Protein AF-A0A6I4XJL7-F1 (afdb_monomer_lite)

Secondary structure (DSSP, 8-state):
------HHHHHHHHHHHHHT-------B--HHHHHHHHHHT--EEEEEE-TT-HHHHHHHHHT---TTEEEEETTSHHHHHHTHHHHHHTT--SSSEEEEE---

Radius of gyration: 20.18 Å; chains: 1; bounding box: 30×70×28 Å

pLDDT: mean 83.7, std 16.44, range [39.78, 98.06]

InterPro domains:
  IPR036249 Thioredoxin-like superfamily [SSF52833] (20-100)
  IPR046698 Pediocin PA-1 biosynthesis protein PedC-like [PF20207] (29-101)

Organism: Enterococcus gallinarum (NCBI:txid1353)

Structure (mmCIF, N/CA/C/O backbone):
data_AF-A0A6I4XJL7-F1
#
_entry.id   AF-A0A6I4XJL7-F1
#
loop_
_atom_site.group_PDB
_atom_site.id
_atom_site.type_symbol
_atom_site.label_atom_id
_atom_site.label_alt_id
_atom_site.label_comp_id
_atom_site.label_asym_id
_atom_site.label_entity_id
_atom_site.label_seq_id
_atom_site.pdbx_PDB_ins_code
_atom_site.Cartn_x
_atom_site.Cartn_y
_atom_site.Cartn_z
_atom_site.occupancy
_atom_site.B_iso_or_equiv
_atom_site.auth_seq_id
_atom_site.auth_comp_id
_atom_site.auth_asym_id
_atom_site.auth_atom_id
_atom_site.pdbx_PDB_model_num
ATOM 1 N N . MET A 1 1 ? 13.511 58.124 -3.937 1.00 39.78 1 MET A N 1
ATOM 2 C CA . MET A 1 1 ? 13.145 57.038 -4.874 1.00 39.78 1 MET A CA 1
ATOM 3 C C . MET A 1 1 ? 12.245 56.052 -4.126 1.00 39.78 1 MET A C 1
ATOM 5 O O . MET A 1 1 ? 12.750 55.147 -3.486 1.00 39.78 1 MET A O 1
ATOM 9 N N . ASN A 1 2 ? 10.928 56.289 -4.099 1.00 45.94 2 ASN A N 1
ATOM 10 C CA . ASN A 1 2 ? 9.969 55.481 -3.329 1.00 45.94 2 ASN A CA 1
ATOM 11 C C . ASN A 1 2 ? 9.020 54.780 -4.309 1.00 45.94 2 ASN A C 1
ATOM 13 O O . ASN A 1 2 ? 8.095 55.402 -4.829 1.00 45.94 2 ASN A O 1
ATOM 17 N N . LYS A 1 3 ? 9.273 53.502 -4.612 1.00 54.06 3 LYS A N 1
ATOM 18 C CA . LYS A 1 3 ? 8.366 52.695 -5.438 1.00 54.06 3 LYS A CA 1
ATOM 19 C C . LYS A 1 3 ? 7.213 52.214 -4.557 1.00 54.06 3 LYS A C 1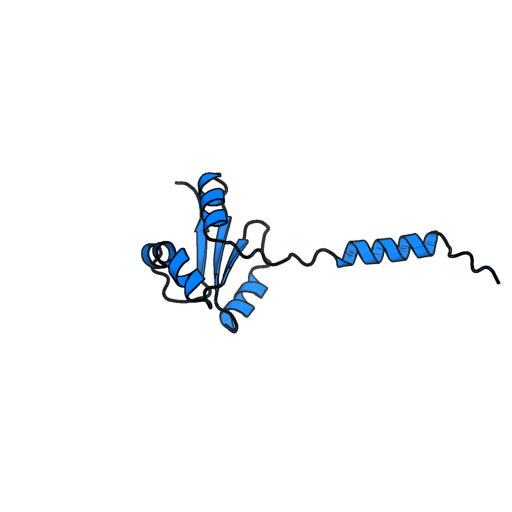
ATOM 21 O O . LYS A 1 3 ? 7.369 51.270 -3.791 1.00 54.06 3 LYS A O 1
ATOM 26 N N . LYS A 1 4 ? 6.056 52.875 -4.662 1.00 58.78 4 LYS A N 1
ATOM 27 C CA . LYS A 1 4 ? 4.793 52.369 -4.112 1.00 58.78 4 LYS A CA 1
ATOM 28 C C . LYS A 1 4 ? 4.399 51.133 -4.920 1.00 58.78 4 LYS A C 1
ATOM 30 O O . LYS A 1 4 ? 3.980 51.253 -6.068 1.00 58.78 4 LYS A O 1
ATOM 35 N N . ILE A 1 5 ? 4.592 49.951 -4.346 1.00 61.41 5 ILE A N 1
ATOM 36 C CA . ILE A 1 5 ? 4.078 48.706 -4.920 1.00 61.41 5 ILE A CA 1
ATOM 37 C C . ILE A 1 5 ? 2.550 48.809 -4.883 1.00 61.41 5 ILE A C 1
ATOM 39 O O . ILE A 1 5 ? 1.963 49.039 -3.826 1.00 61.41 5 ILE A O 1
ATOM 43 N N . SER A 1 6 ? 1.913 48.720 -6.051 1.00 71.94 6 SER A N 1
ATOM 44 C CA . SER A 1 6 ? 0.456 48.770 -6.166 1.00 71.94 6 SER A CA 1
ATOM 45 C C . SER A 1 6 ? -0.151 47.570 -5.441 1.00 71.94 6 SER A C 1
ATOM 47 O O . SER A 1 6 ? 0.216 46.430 -5.726 1.00 71.94 6 SER A O 1
ATOM 49 N N . PHE A 1 7 ? -1.096 47.815 -4.530 1.00 64.44 7 PHE A N 1
ATOM 50 C CA . PHE A 1 7 ? -1.824 46.769 -3.799 1.00 64.44 7 PHE A CA 1
ATOM 51 C C . PHE A 1 7 ? -2.458 45.731 -4.738 1.00 64.44 7 PHE A C 1
ATOM 53 O O . PHE A 1 7 ? -2.511 44.551 -4.409 1.00 64.44 7 PHE A O 1
ATOM 60 N N . SER A 1 8 ? -2.859 46.147 -5.943 1.00 69.00 8 SER A N 1
ATOM 61 C CA . SER A 1 8 ? -3.394 45.252 -6.974 1.00 69.00 8 SER A CA 1
ATOM 62 C C . SER A 1 8 ? -2.352 44.242 -7.477 1.00 69.00 8 SER A C 1
ATOM 64 O O . SER A 1 8 ? -2.670 43.070 -7.666 1.00 69.00 8 SER A O 1
ATOM 66 N N . LEU A 1 9 ? -1.086 44.658 -7.596 1.00 71.19 9 LEU A N 1
ATOM 67 C CA . LEU A 1 9 ? 0.020 43.777 -7.980 1.00 71.19 9 LEU A CA 1
ATOM 68 C C . LEU A 1 9 ? 0.319 42.746 -6.879 1.00 71.19 9 LEU A C 1
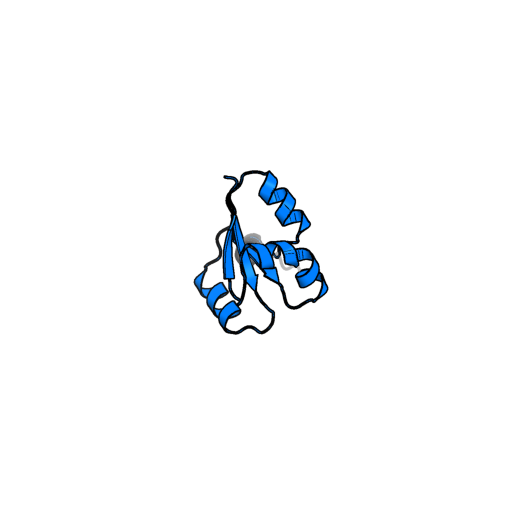ATOM 70 O O . LEU A 1 9 ? 0.625 41.595 -7.174 1.00 71.19 9 LEU A O 1
ATOM 74 N N . LEU A 1 10 ? 0.177 43.149 -5.611 1.00 70.38 10 LEU A N 1
ATOM 75 C CA . LEU A 1 10 ? 0.351 42.266 -4.458 1.00 70.38 10 LEU A CA 1
ATOM 76 C C . LEU A 1 10 ? -0.735 41.176 -4.414 1.00 70.38 10 LEU A C 1
ATOM 78 O O . LEU A 1 10 ? -0.422 40.010 -4.195 1.00 70.38 10 LEU A O 1
ATOM 82 N N . ILE A 1 11 ? -1.995 41.542 -4.678 1.00 72.69 11 ILE A N 1
ATOM 83 C CA . ILE A 1 11 ? -3.137 40.610 -4.707 1.00 72.69 11 ILE A CA 1
ATOM 84 C C . ILE A 1 11 ? -3.012 39.617 -5.872 1.00 72.69 11 ILE A C 1
ATOM 86 O O . ILE A 1 11 ? -3.252 38.424 -5.688 1.00 72.69 11 ILE A O 1
ATOM 90 N N . LEU A 1 12 ? -2.582 40.072 -7.054 1.00 70.69 12 LEU A N 1
ATOM 91 C CA . LEU A 1 12 ? -2.305 39.198 -8.202 1.00 70.69 12 LEU A CA 1
ATOM 92 C C . LEU A 1 12 ? -1.205 38.171 -7.895 1.00 70.69 12 LEU A C 1
ATOM 94 O O . LEU A 1 12 ? -1.380 36.986 -8.172 1.00 70.69 12 LEU A O 1
ATOM 98 N N . LEU A 1 13 ? -0.107 38.598 -7.263 1.00 67.88 13 LEU A N 1
ATOM 99 C CA . LEU A 1 13 ? 0.976 37.703 -6.839 1.00 67.88 13 LEU A CA 1
ATOM 100 C C . LEU A 1 13 ? 0.512 36.696 -5.776 1.00 67.88 13 LEU A C 1
ATOM 102 O O . LEU A 1 13 ? 0.826 35.513 -5.879 1.00 67.88 13 LEU A O 1
ATOM 106 N N . LEU A 1 14 ? -0.283 37.141 -4.797 1.00 65.25 14 LEU A N 1
ATOM 107 C CA . LEU A 1 14 ? -0.891 36.269 -3.788 1.00 65.25 14 LEU A CA 1
ATOM 108 C C . LEU A 1 14 ? -1.800 35.214 -4.431 1.00 65.25 14 LEU A C 1
ATOM 110 O O . LEU A 1 14 ? -1.695 34.047 -4.077 1.00 65.25 14 LEU A O 1
ATOM 114 N N . SER A 1 15 ? -2.618 35.594 -5.417 1.00 64.44 15 SER A N 1
ATOM 115 C CA . SER A 1 15 ? -3.526 34.693 -6.151 1.00 64.44 15 SER A CA 1
ATOM 116 C C . SER A 1 15 ? -2.774 33.582 -6.900 1.00 64.44 15 SER A C 1
ATOM 118 O O . SER A 1 15 ? -3.175 32.419 -6.866 1.00 64.44 15 SER A O 1
ATOM 120 N N . LEU A 1 16 ? -1.647 33.932 -7.530 1.00 60.06 16 LEU A N 1
ATOM 121 C CA . LEU A 1 16 ? -0.734 32.987 -8.183 1.00 60.06 16 LEU A CA 1
ATOM 122 C C . LEU A 1 16 ? -0.076 32.023 -7.181 1.00 60.06 16 LEU A C 1
ATOM 124 O O . LEU A 1 16 ? 0.086 30.845 -7.489 1.00 60.06 16 LEU A O 1
ATOM 128 N N . LEU A 1 17 ? 0.252 32.493 -5.973 1.00 58.25 17 LEU A N 1
ATOM 129 C CA . LEU A 1 17 ? 0.802 31.666 -4.892 1.00 58.25 17 LEU A CA 1
ATOM 130 C C . LEU A 1 17 ? -0.221 30.664 -4.328 1.00 58.25 17 LEU A C 1
ATOM 132 O O . LEU A 1 17 ? 0.153 29.527 -4.041 1.00 58.25 17 LEU A O 1
ATOM 136 N N . VAL A 1 18 ? -1.505 31.032 -4.203 1.00 54.66 18 VAL A N 1
ATOM 137 C CA . VAL A 1 18 ? -2.542 30.095 -3.709 1.00 54.66 18 VAL A CA 1
ATOM 138 C C . VAL A 1 18 ? -2.879 29.007 -4.734 1.00 54.66 18 VAL A C 1
ATOM 140 O O . VAL A 1 18 ? -3.210 27.890 -4.349 1.00 54.66 18 VAL A O 1
ATOM 143 N N . GLY A 1 19 ? -2.757 29.299 -6.035 1.00 51.16 19 GLY A N 1
ATOM 144 C CA . GLY A 1 19 ? -2.980 28.317 -7.105 1.00 51.16 19 GLY A CA 1
ATOM 145 C C . GLY A 1 19 ? -1.869 27.268 -7.253 1.00 51.16 19 GLY A C 1
ATOM 146 O O . GLY A 1 19 ? -2.101 26.221 -7.850 1.00 51.16 19 GLY A O 1
ATOM 147 N N . PHE A 1 20 ? -0.676 27.520 -6.702 1.00 46.16 20 PHE A N 1
ATOM 148 C CA . PHE A 1 20 ? 0.512 26.680 -6.901 1.00 46.16 20 PHE A CA 1
ATOM 149 C C . PHE A 1 20 ? 0.784 25.650 -5.791 1.00 46.16 20 PHE A C 1
ATOM 151 O O . PHE A 1 20 ? 1.683 24.827 -5.946 1.00 46.16 20 PHE A O 1
ATOM 158 N N . THR A 1 21 ? 0.046 25.655 -4.674 1.00 47.84 21 THR A N 1
ATOM 159 C CA . THR A 1 21 ? 0.424 24.856 -3.486 1.00 47.84 21 THR A CA 1
ATOM 160 C C . THR A 1 21 ? -0.364 23.566 -3.263 1.00 47.84 21 THR A C 1
ATOM 162 O O . THR A 1 21 ? -0.039 22.823 -2.341 1.00 47.84 21 THR A O 1
ATOM 165 N N . PHE A 1 22 ? -1.316 23.205 -4.125 1.00 48.16 22 PHE A N 1
ATOM 166 C CA . PHE A 1 22 ? -1.954 21.882 -4.069 1.00 48.16 22 PHE A CA 1
ATOM 167 C C . PHE A 1 22 ? -1.301 20.900 -5.043 1.00 48.16 22 PHE A C 1
ATOM 169 O O . PHE A 1 22 ? -1.943 20.348 -5.931 1.00 48.16 22 PHE A O 1
ATOM 176 N N . ILE A 1 23 ? -0.009 20.632 -4.848 1.00 47.44 23 ILE A N 1
ATOM 177 C CA . ILE A 1 23 ? 0.519 19.325 -5.245 1.00 47.44 23 ILE A CA 1
ATOM 178 C C . ILE A 1 23 ? -0.012 18.367 -4.175 1.00 47.44 23 ILE A C 1
ATOM 180 O O . ILE A 1 23 ? 0.399 18.499 -3.020 1.00 47.44 23 ILE A O 1
ATOM 184 N N . PRO A 1 24 ? -0.948 17.445 -4.477 1.00 53.28 24 PRO A N 1
ATOM 185 C CA . PRO A 1 24 ? -1.331 16.435 -3.507 1.00 53.28 24 PRO A CA 1
ATOM 186 C C . PRO A 1 24 ? -0.071 15.636 -3.178 1.00 53.28 24 PRO A C 1
ATOM 188 O O . PRO A 1 24 ? 0.399 14.828 -3.979 1.00 53.28 24 PRO A O 1
ATOM 191 N N . HIS A 1 25 ? 0.524 15.909 -2.016 1.00 54.94 25 HIS A N 1
ATOM 192 C CA . HIS A 1 25 ? 1.621 15.101 -1.519 1.00 54.94 25 HIS A CA 1
ATOM 193 C C . HIS A 1 25 ? 1.117 13.661 -1.449 1.00 54.94 25 HIS A C 1
ATOM 195 O O . HIS A 1 25 ? 0.091 13.377 -0.823 1.00 54.94 25 HIS A O 1
ATOM 201 N N . LYS A 1 26 ? 1.818 12.768 -2.155 1.00 67.75 26 LYS A N 1
ATOM 202 C CA . LYS A 1 26 ? 1.551 11.331 -2.129 1.00 67.75 26 LYS A CA 1
ATOM 203 C C . LYS A 1 26 ? 1.582 10.892 -0.668 1.00 67.75 26 LYS A C 1
ATOM 205 O O . LYS A 1 26 ? 2.585 11.103 0.011 1.00 67.75 26 LYS A O 1
ATOM 210 N N . LYS A 1 27 ? 0.473 10.340 -0.178 1.00 83.31 27 LYS A N 1
ATOM 211 C CA . LYS A 1 27 ? 0.369 9.890 1.210 1.00 83.31 27 LYS A CA 1
ATOM 212 C C . LYS A 1 27 ? 0.957 8.491 1.309 1.00 83.31 27 LYS A C 1
ATOM 214 O O . LYS A 1 27 ? 0.263 7.512 1.037 1.00 83.31 27 LYS A O 1
ATOM 219 N N . GLU A 1 28 ? 2.244 8.420 1.627 1.00 92.06 28 GLU A N 1
ATOM 220 C CA . GLU A 1 28 ? 2.834 7.183 2.138 1.00 92.06 28 GLU A CA 1
ATOM 221 C C . GLU A 1 28 ? 2.147 6.830 3.465 1.00 92.06 28 GLU A C 1
ATOM 223 O O .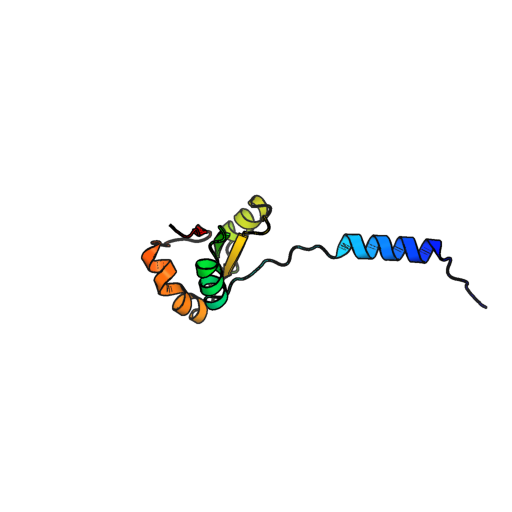 GLU A 1 28 ? 1.800 7.721 4.240 1.00 92.06 28 GLU A O 1
ATOM 228 N N . LEU A 1 29 ? 1.900 5.544 3.685 1.00 94.19 29 LEU A N 1
ATOM 229 C CA . LEU A 1 29 ? 1.168 5.017 4.827 1.00 94.19 29 LEU A CA 1
ATOM 230 C C . LEU A 1 29 ? 2.072 4.072 5.604 1.00 94.19 29 LEU A C 1
ATOM 232 O O . LEU A 1 29 ? 2.484 3.025 5.100 1.00 94.19 29 LEU A O 1
ATOM 236 N N . SER A 1 30 ? 2.365 4.438 6.845 1.00 95.12 30 SER A N 1
ATOM 237 C CA . SER A 1 30 ? 3.050 3.548 7.777 1.00 95.12 30 SER A CA 1
ATOM 238 C C . SER A 1 30 ? 2.134 2.406 8.227 1.00 95.12 30 SER A C 1
ATOM 240 O O . SER A 1 30 ? 0.905 2.485 8.138 1.00 95.12 30 SER A O 1
ATOM 242 N N . PHE A 1 31 ? 2.723 1.327 8.749 1.00 95.56 31 PHE A N 1
ATOM 243 C CA . PHE A 1 31 ? 1.929 0.206 9.254 1.00 95.56 31 PHE A CA 1
ATOM 244 C C . PHE A 1 31 ? 1.050 0.608 10.451 1.00 95.56 31 PHE A C 1
ATOM 246 O O . PHE A 1 31 ? -0.089 0.157 10.550 1.00 95.56 31 PHE A O 1
ATOM 253 N N . ASN A 1 32 ? 1.528 1.504 11.322 1.00 94.94 32 ASN A N 1
ATOM 254 C CA . ASN A 1 32 ? 0.746 1.998 12.459 1.00 94.94 32 ASN A CA 1
ATOM 255 C C . ASN A 1 32 ? -0.458 2.834 12.004 1.00 94.94 32 ASN A C 1
ATOM 257 O O . ASN A 1 32 ? -1.576 2.559 12.431 1.00 94.94 32 ASN A O 1
ATOM 261 N N . GLU A 1 33 ? -0.267 3.773 11.071 1.00 94.19 33 GLU A N 1
ATOM 262 C CA . GLU A 1 33 ? -1.382 4.544 10.497 1.00 94.19 33 GLU A CA 1
ATOM 263 C C . GLU A 1 33 ? -2.388 3.635 9.779 1.00 94.19 33 GLU A C 1
ATOM 265 O O . GLU A 1 33 ? -3.594 3.879 9.830 1.00 94.19 33 GLU A O 1
ATOM 270 N N . TYR A 1 34 ? -1.919 2.568 9.119 1.00 94.31 34 TYR A N 1
ATOM 271 C CA . TYR A 1 34 ? -2.798 1.550 8.545 1.00 94.31 34 TYR A CA 1
ATOM 272 C C . TYR A 1 34 ? -3.659 0.879 9.616 1.00 94.31 34 TYR A C 1
ATOM 274 O O . TYR A 1 34 ? -4.865 0.743 9.410 1.00 94.31 34 TYR A O 1
ATOM 282 N N . GLN A 1 35 ? -3.073 0.482 10.752 1.00 92.94 35 GLN A N 1
ATOM 283 C CA . GLN A 1 35 ? -3.836 -0.100 11.855 1.00 92.94 35 GLN A CA 1
ATOM 284 C C . GLN A 1 35 ? -4.866 0.904 12.373 1.00 92.94 35 GLN A C 1
ATOM 286 O O . GLN A 1 35 ? -6.045 0.577 12.421 1.00 92.94 35 GLN A O 1
ATOM 291 N N . GLU A 1 36 ? -4.472 2.135 12.692 1.00 92.62 36 GLU A N 1
ATOM 292 C CA . GLU A 1 36 ? -5.390 3.173 13.185 1.00 92.62 36 GLU A CA 1
ATOM 293 C C . GLU A 1 36 ? -6.565 3.414 12.226 1.00 92.62 36 GLU A C 1
ATOM 295 O O . GLU A 1 36 ? -7.725 3.410 12.639 1.00 92.62 36 GLU A O 1
ATOM 300 N N . LYS A 1 37 ? -6.285 3.532 10.924 1.00 91.25 37 LYS A N 1
ATOM 301 C CA . LYS A 1 37 ? -7.316 3.696 9.889 1.00 91.25 37 LYS A CA 1
ATOM 302 C C . LYS A 1 37 ? -8.194 2.473 9.723 1.00 91.25 37 LYS A C 1
ATOM 304 O O . LYS A 1 37 ? -9.395 2.599 9.523 1.00 91.25 37 LYS A O 1
ATOM 309 N N . LYS A 1 38 ? -7.620 1.277 9.817 1.00 91.06 38 LYS A N 1
ATOM 310 C CA . LYS A 1 38 ? -8.402 0.043 9.788 1.00 91.06 38 LYS A CA 1
ATOM 311 C C . LYS A 1 38 ? -9.396 0.001 10.949 1.00 91.06 38 LYS A C 1
ATOM 313 O O . LYS A 1 38 ? -10.492 -0.499 10.747 1.00 91.06 38 LYS A O 1
ATOM 318 N N . HIS A 1 39 ? -9.050 0.541 12.120 1.00 89.88 39 HIS A N 1
ATOM 319 C CA . HIS A 1 39 ? -9.950 0.611 13.276 1.00 89.88 39 HIS A CA 1
ATOM 320 C C . HIS A 1 39 ? -10.986 1.744 13.189 1.00 89.88 39 HIS A C 1
ATOM 322 O O . HIS A 1 39 ? -12.004 1.665 13.872 1.00 89.88 39 HIS A O 1
ATOM 328 N 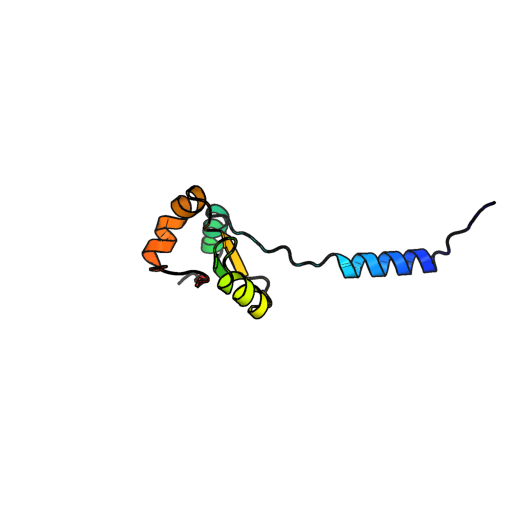N . SER A 1 40 ? -10.779 2.777 12.360 1.00 87.75 40 SER A N 1
ATOM 329 C CA . SER A 1 40 ? -11.721 3.905 12.255 1.00 87.75 40 SER A CA 1
ATOM 330 C C . SER A 1 40 ? -13.020 3.572 11.512 1.00 87.75 40 SER A C 1
ATOM 332 O O . SER A 1 40 ? -13.976 4.340 11.585 1.00 87.75 40 SER A O 1
ATOM 334 N N . GLY A 1 41 ? -13.074 2.451 10.786 1.00 83.12 41 GLY A N 1
ATOM 335 C CA . GLY A 1 41 ? -14.244 2.050 9.995 1.00 83.12 41 GLY A CA 1
ATOM 336 C C . GLY A 1 41 ? -14.380 2.764 8.652 1.00 83.12 41 GLY A C 1
ATOM 337 O O . GLY A 1 41 ? -15.290 2.457 7.883 1.00 83.12 41 GLY A O 1
ATOM 338 N N . GLU A 1 42 ? -13.469 3.680 8.326 1.00 86.38 42 GLU A N 1
ATOM 339 C CA . GLU A 1 42 ? -13.454 4.332 7.021 1.00 86.38 42 GLU A CA 1
ATOM 340 C C . GLU A 1 42 ? -13.030 3.347 5.926 1.00 86.38 42 GLU A C 1
ATOM 342 O O . GLU A 1 42 ? -12.105 2.551 6.092 1.00 86.38 42 GLU A O 1
ATOM 347 N N . THR A 1 43 ? -13.688 3.416 4.766 1.00 91.81 43 THR A N 1
ATOM 348 C CA . THR A 1 43 ? -13.188 2.728 3.573 1.00 91.81 43 THR A CA 1
ATOM 349 C C . THR A 1 43 ? -12.017 3.516 3.001 1.00 91.81 43 THR A C 1
ATOM 351 O O . THR A 1 43 ? -12.116 4.724 2.798 1.00 91.81 43 THR A O 1
ATOM 354 N N . PHE A 1 44 ? -10.916 2.836 2.705 1.00 93.38 44 PHE A N 1
ATOM 355 C CA . PHE A 1 44 ? -9.771 3.432 2.023 1.00 93.38 44 PHE A CA 1
ATOM 356 C C . PHE A 1 44 ? -9.069 2.405 1.142 1.00 93.38 44 PHE A C 1
ATOM 358 O O . PHE A 1 44 ? -9.383 1.216 1.171 1.00 93.38 44 PHE A O 1
ATOM 365 N N . TYR A 1 45 ? -8.126 2.865 0.328 1.00 94.06 45 TYR A N 1
ATOM 366 C CA . TYR A 1 45 ? -7.371 2.013 -0.575 1.00 94.06 45 TYR A CA 1
ATOM 367 C C . TYR A 1 45 ? -5.887 2.082 -0.265 1.00 94.06 45 TYR A C 1
ATOM 369 O O . TYR A 1 45 ? -5.334 3.163 -0.068 1.00 94.06 45 TYR A O 1
ATOM 377 N N . VAL A 1 46 ? -5.247 0.919 -0.269 1.00 95.44 46 VAL A N 1
ATOM 378 C CA . VAL A 1 46 ? -3.802 0.777 -0.109 1.00 95.44 46 VAL A CA 1
ATOM 379 C C . VAL A 1 46 ? -3.213 0.302 -1.427 1.00 95.44 46 VAL A C 1
ATOM 381 O O . VAL A 1 46 ? -3.632 -0.724 -1.958 1.00 95.44 46 VAL A O 1
ATOM 384 N N . VAL A 1 47 ? -2.238 1.041 -1.947 1.00 96.00 47 VAL A N 1
ATOM 385 C CA . VAL A 1 47 ? -1.458 0.686 -3.132 1.00 96.00 47 VAL A CA 1
ATOM 386 C C . VAL A 1 47 ? -0.056 0.293 -2.693 1.00 96.00 47 VAL A C 1
ATOM 388 O O . VAL A 1 47 ? 0.723 1.122 -2.224 1.00 96.00 47 VAL A O 1
ATOM 391 N N . LEU A 1 48 ? 0.277 -0.979 -2.873 1.00 97.62 48 LEU A N 1
ATOM 392 C CA . LEU A 1 48 ? 1.627 -1.490 -2.679 1.00 97.62 48 LEU A CA 1
ATOM 393 C C . LEU A 1 48 ? 2.454 -1.198 -3.929 1.00 97.62 48 LEU A C 1
ATOM 395 O O . LEU A 1 48 ? 2.037 -1.543 -5.037 1.00 97.62 48 LEU A O 1
ATOM 399 N N . LYS A 1 49 ? 3.631 -0.595 -3.759 1.00 96.25 49 LYS A N 1
ATOM 400 C CA . LYS A 1 49 ? 4.530 -0.227 -4.860 1.00 96.25 49 LYS A CA 1
ATOM 401 C C . LYS A 1 49 ? 5.993 -0.475 -4.513 1.00 96.25 49 LYS A C 1
ATOM 403 O O . LYS A 1 49 ? 6.331 -0.747 -3.364 1.00 96.25 49 LYS A O 1
ATOM 408 N N . LYS A 1 50 ? 6.857 -0.365 -5.521 1.00 96.31 50 LYS A N 1
ATOM 409 C CA . LYS A 1 50 ? 8.310 -0.295 -5.350 1.00 96.31 50 LYS A CA 1
ATOM 410 C C . LYS A 1 50 ? 8.879 0.943 -6.035 1.00 96.31 50 LYS A C 1
ATOM 412 O O . LYS A 1 50 ? 8.392 1.361 -7.087 1.00 96.31 50 LYS A O 1
ATOM 417 N N . LYS A 1 51 ? 9.969 1.473 -5.494 1.00 93.62 51 LYS A N 1
ATOM 418 C CA . LYS A 1 51 ? 10.780 2.515 -6.114 1.00 93.62 51 LYS A CA 1
ATOM 419 C C . LYS A 1 51 ? 11.329 2.000 -7.443 1.00 93.62 51 LYS A C 1
ATOM 421 O O . LYS A 1 51 ? 11.679 0.829 -7.571 1.00 93.62 51 LYS A O 1
ATOM 426 N N . ASN A 1 52 ? 11.420 2.890 -8.429 1.00 92.56 52 ASN A N 1
ATOM 427 C CA . ASN A 1 52 ? 11.917 2.591 -9.779 1.00 92.56 52 ASN A CA 1
ATOM 428 C C . ASN A 1 52 ? 11.121 1.503 -10.537 1.00 92.56 52 ASN A C 1
ATOM 430 O O . ASN A 1 52 ? 11.649 0.876 -11.447 1.00 92.56 52 ASN A O 1
ATOM 434 N N . CYS A 1 53 ? 9.855 1.287 -10.179 1.00 94.75 53 CYS A N 1
ATOM 435 C CA . CYS A 1 53 ? 8.926 0.411 -10.891 1.00 94.75 53 CYS A CA 1
ATOM 436 C C . CYS A 1 53 ? 8.161 1.221 -11.951 1.00 94.75 53 CYS A C 1
ATOM 438 O O . CYS A 1 53 ? 7.369 2.093 -11.585 1.00 94.75 53 CYS A O 1
ATOM 440 N N . SER A 1 54 ? 8.391 0.951 -13.242 1.00 96.94 54 SER A N 1
ATOM 441 C CA . SER A 1 54 ? 7.709 1.636 -14.359 1.00 96.94 54 SER A CA 1
ATOM 442 C C . SER A 1 54 ? 6.194 1.500 -14.259 1.00 96.94 54 SER A C 1
ATOM 444 O O . SER A 1 54 ? 5.478 2.497 -14.251 1.00 96.94 54 SER A O 1
ATOM 446 N N . ASP A 1 55 ? 5.720 0.273 -14.055 1.00 96.75 55 ASP A N 1
ATOM 447 C CA . ASP A 1 55 ? 4.293 -0.043 -14.017 1.00 96.75 55 ASP A CA 1
ATOM 448 C C . ASP A 1 55 ? 3.613 0.657 -12.836 1.00 96.75 55 ASP A C 1
ATOM 450 O O . ASP A 1 55 ? 2.484 1.127 -12.940 1.00 96.75 55 ASP A O 1
ATOM 454 N N . CYS A 1 56 ? 4.329 0.808 -11.719 1.00 94.81 56 CYS A N 1
ATOM 455 C CA . CYS A 1 56 ? 3.859 1.550 -10.557 1.00 94.81 56 CYS A CA 1
ATOM 456 C C . CYS A 1 56 ? 3.710 3.046 -10.868 1.00 94.81 56 CYS A C 1
ATOM 458 O O . CYS A 1 56 ? 2.737 3.664 -10.445 1.00 94.81 56 CYS A O 1
ATOM 460 N N . GLN A 1 57 ? 4.646 3.634 -11.620 1.00 92.06 57 GLN A N 1
ATOM 461 C CA . GLN A 1 57 ? 4.570 5.041 -12.025 1.00 92.06 57 GLN A CA 1
ATOM 462 C C . GLN A 1 57 ? 3.413 5.290 -12.993 1.00 92.06 57 GLN A C 1
ATOM 464 O O . GLN A 1 57 ? 2.732 6.308 -12.878 1.00 92.06 57 GLN A O 1
ATOM 469 N N . ASP A 1 58 ? 3.182 4.379 -13.935 1.00 93.38 58 ASP A N 1
ATOM 470 C CA . ASP A 1 58 ? 2.080 4.505 -14.886 1.00 93.38 58 ASP A CA 1
ATOM 471 C C . ASP A 1 58 ? 0.726 4.283 -14.208 1.00 93.38 58 ASP A C 1
ATOM 473 O O . ASP A 1 58 ? -0.201 5.067 -14.416 1.00 93.38 58 ASP A O 1
ATOM 477 N N . PHE A 1 59 ? 0.637 3.316 -13.294 1.00 91.81 59 PHE A N 1
ATOM 478 C CA . PHE A 1 59 ? -0.544 3.104 -12.461 1.00 91.81 59 PHE A CA 1
ATOM 479 C C . PHE A 1 59 ? -0.900 4.339 -11.618 1.00 91.81 59 PHE A C 1
ATOM 481 O O . PHE A 1 59 ? -2.060 4.750 -11.575 1.00 91.81 59 PHE A O 1
ATOM 488 N N . GLU A 1 60 ? 0.094 4.987 -11.002 1.00 87.31 60 GLU A N 1
ATOM 489 C CA . GLU A 1 60 ? -0.107 6.225 -10.237 1.00 87.31 60 GLU A CA 1
ATOM 490 C C . GLU A 1 60 ? -0.671 7.372 -11.098 1.00 87.31 60 GLU A C 1
ATOM 492 O O . GLU A 1 60 ? -1.527 8.124 -10.625 1.00 87.31 60 GLU A O 1
ATOM 497 N N . LYS A 1 61 ? -0.230 7.509 -12.358 1.00 87.44 61 LYS A N 1
ATOM 498 C CA . LYS A 1 61 ? -0.745 8.538 -13.285 1.00 87.44 61 LYS A CA 1
ATOM 499 C C . LYS A 1 61 ? -2.207 8.289 -13.655 1.00 87.44 61 LYS A C 1
ATOM 501 O O . LYS A 1 61 ? -2.977 9.242 -13.760 1.00 87.44 61 LYS A O 1
ATOM 506 N N . LEU A 1 62 ? -2.586 7.024 -13.847 1.00 86.88 62 LEU A N 1
ATOM 507 C CA . LEU A 1 62 ? -3.951 6.633 -14.213 1.00 86.88 62 LEU A CA 1
ATOM 508 C C . LEU A 1 62 ? -4.949 6.853 -13.073 1.00 86.88 62 LEU A C 1
ATOM 510 O O . LEU A 1 62 ? -6.099 7.204 -13.320 1.00 86.88 62 LEU A O 1
ATOM 514 N N . LEU A 1 63 ? -4.511 6.668 -11.828 1.00 81.31 63 LEU A N 1
ATOM 515 C CA . LEU A 1 63 ? -5.388 6.670 -10.659 1.00 81.31 63 LEU A CA 1
ATOM 516 C C . LEU A 1 63 ? -6.018 8.026 -10.312 1.00 81.31 63 LEU A C 1
ATOM 518 O O . LEU A 1 63 ? -6.974 8.019 -9.543 1.00 81.31 63 LEU A O 1
ATOM 522 N N . GLN A 1 64 ? -5.487 9.159 -10.806 1.00 68.44 64 GLN A N 1
ATOM 523 C CA . GLN A 1 64 ? -5.901 10.525 -10.415 1.00 68.44 64 GLN A CA 1
ATOM 524 C C . GLN A 1 64 ? -6.275 10.594 -8.919 1.00 68.44 64 GLN A C 1
ATOM 526 O O . GLN A 1 64 ? -7.425 10.826 -8.551 1.00 68.44 64 GLN A O 1
ATOM 531 N N . ALA A 1 65 ? -5.303 10.253 -8.064 1.00 64.25 65 ALA A N 1
ATOM 532 C CA . ALA A 1 65 ? -5.544 9.659 -6.749 1.00 64.25 65 ALA A CA 1
ATOM 533 C C . ALA A 1 65 ? -6.595 10.404 -5.884 1.00 64.25 65 ALA A C 1
ATOM 535 O O . ALA A 1 65 ? -6.332 11.517 -5.416 1.00 64.25 65 ALA A O 1
ATOM 536 N N . PRO A 1 66 ? -7.763 9.791 -5.601 1.00 68.12 66 PRO A N 1
ATOM 537 C CA . PRO A 1 66 ? -8.737 10.356 -4.675 1.00 68.12 66 PRO A CA 1
ATOM 538 C C . PRO A 1 66 ? -8.183 10.417 -3.242 1.00 68.12 66 PRO A C 1
ATOM 540 O O . PRO A 1 66 ? -7.255 9.694 -2.883 1.00 68.12 66 PRO A O 1
ATOM 543 N N . LYS A 1 67 ? -8.796 11.249 -2.381 1.00 73.25 67 LYS A N 1
ATOM 544 C CA . LYS A 1 67 ? -8.358 11.512 -0.986 1.00 73.25 67 LYS A CA 1
ATOM 545 C C . LYS A 1 67 ? -8.139 10.262 -0.110 1.00 73.25 67 LYS A C 1
ATOM 547 O O . LYS A 1 67 ? -7.508 10.385 0.938 1.00 73.25 67 LYS A O 1
ATOM 552 N N . GLN A 1 68 ? -8.675 9.112 -0.519 1.00 87.69 68 GLN A N 1
ATOM 553 C CA . GLN A 1 68 ? -8.699 7.847 0.219 1.00 87.69 68 GLN A CA 1
ATOM 554 C C . GLN A 1 68 ? -7.679 6.815 -0.302 1.00 87.69 68 GLN A C 1
ATOM 556 O O . GLN A 1 68 ? -7.718 5.668 0.134 1.00 8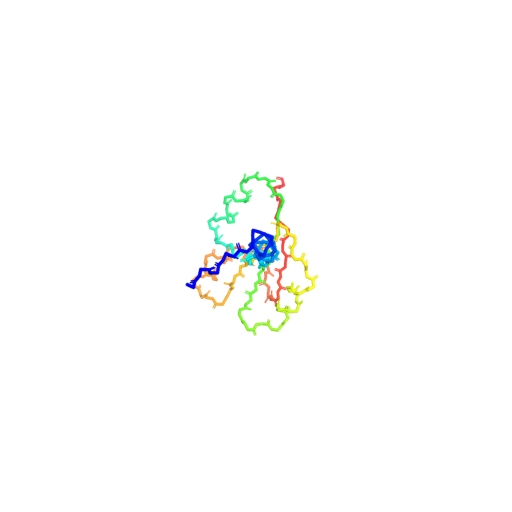7.69 68 GLN A O 1
ATOM 561 N N . VAL A 1 69 ? -6.797 7.179 -1.241 1.00 91.81 69 VAL A N 1
ATOM 562 C CA . VAL A 1 69 ? -5.716 6.298 -1.718 1.00 91.81 69 VAL A CA 1
ATOM 563 C C . VAL A 1 69 ? -4.425 6.603 -0.970 1.00 91.81 69 VAL A C 1
ATOM 565 O O . VAL A 1 69 ? -3.983 7.750 -0.898 1.00 91.81 69 VAL A O 1
ATOM 568 N N . TYR A 1 70 ? -3.818 5.547 -0.450 1.00 94.00 70 TYR A N 1
ATOM 569 C CA . TYR A 1 70 ? -2.591 5.567 0.326 1.00 94.00 70 TYR A CA 1
ATOM 570 C C . TYR A 1 70 ? -1.573 4.609 -0.282 1.00 94.00 70 TYR A C 1
ATOM 572 O O . TYR A 1 70 ? -1.948 3.572 -0.827 1.00 94.00 70 TYR A O 1
ATOM 580 N N . TYR A 1 71 ? -0.290 4.941 -0.185 1.00 94.69 71 TYR A N 1
ATOM 581 C CA . TYR A 1 71 ? 0.789 4.165 -0.790 1.00 94.69 71 TYR A CA 1
ATOM 582 C C . TYR A 1 71 ? 1.659 3.502 0.270 1.00 94.69 71 TYR A C 1
ATOM 584 O O . TYR A 1 71 ? 1.868 4.061 1.340 1.00 94.69 71 TYR A O 1
ATOM 592 N N . VAL A 1 72 ? 2.177 2.319 -0.044 1.00 96.69 72 VAL A N 1
ATOM 593 C CA . VAL A 1 72 ? 3.175 1.627 0.774 1.00 96.69 72 VAL A CA 1
ATOM 594 C C . VAL A 1 72 ? 4.356 1.279 -0.116 1.00 96.69 72 VAL A C 1
ATOM 596 O O . VAL A 1 72 ? 4.234 0.502 -1.068 1.00 96.69 72 VAL A O 1
ATOM 599 N N . GLU A 1 73 ? 5.506 1.862 0.199 1.00 95.69 73 GLU A N 1
ATOM 600 C CA . GLU A 1 73 ? 6.759 1.663 -0.518 1.00 95.69 73 GLU A CA 1
ATOM 601 C C . GLU A 1 73 ? 7.523 0.429 -0.001 1.00 95.69 73 GLU A C 1
ATOM 603 O O . GLU A 1 73 ? 8.125 0.434 1.069 1.00 95.69 73 GLU A O 1
ATOM 608 N N . LEU A 1 74 ? 7.533 -0.643 -0.794 1.00 96.38 74 LEU A N 1
ATOM 609 C CA . LEU A 1 74 ? 8.082 -1.957 -0.443 1.00 96.38 74 LEU A CA 1
ATOM 610 C C . LEU A 1 74 ? 9.549 -2.166 -0.867 1.00 96.38 74 LEU A C 1
ATOM 612 O O . LEU A 1 74 ? 10.030 -3.299 -0.928 1.00 96.38 74 LEU A O 1
ATOM 616 N N . THR A 1 75 ? 10.282 -1.100 -1.198 1.00 94.75 75 THR A N 1
ATOM 617 C CA . THR A 1 75 ? 11.715 -1.206 -1.543 1.00 94.75 75 THR A CA 1
ATOM 618 C C . THR A 1 75 ? 12.582 -1.563 -0.335 1.00 94.75 75 THR A C 1
ATOM 620 O O . THR A 1 75 ? 13.564 -2.292 -0.474 1.00 94.75 75 THR A O 1
ATOM 623 N N . ASN A 1 76 ? 12.239 -1.057 0.853 1.00 94.38 76 ASN A N 1
ATOM 624 C CA . ASN A 1 76 ? 13.012 -1.293 2.070 1.00 94.38 76 ASN A CA 1
ATOM 625 C C . ASN A 1 76 ? 12.641 -2.650 2.708 1.00 94.38 76 ASN A C 1
ATOM 627 O O . ASN A 1 76 ? 11.465 -2.986 2.849 1.00 94.38 76 ASN A O 1
ATOM 631 N N . LYS A 1 77 ? 13.656 -3.422 3.130 1.00 95.44 77 LYS A N 1
ATOM 632 C CA . LYS A 1 77 ? 13.490 -4.692 3.861 1.00 95.44 77 LYS A CA 1
ATOM 633 C C . LYS A 1 77 ? 12.722 -4.535 5.177 1.00 95.44 77 LYS A C 1
ATOM 635 O O . LYS A 1 77 ? 11.994 -5.447 5.552 1.00 95.44 77 LYS A O 1
ATOM 640 N N . GLU A 1 78 ? 12.895 -3.418 5.872 1.00 96.94 78 GLU A N 1
ATOM 641 C CA . GLU A 1 78 ? 12.195 -3.097 7.115 1.00 96.94 78 GLU A CA 1
ATOM 642 C C . GLU A 1 78 ? 10.695 -2.942 6.867 1.00 96.94 78 GLU A C 1
ATOM 644 O O . GLU A 1 78 ? 9.906 -3.685 7.444 1.00 96.94 78 GLU A O 1
ATOM 649 N N . THR A 1 79 ? 10.305 -2.109 5.899 1.00 95.50 79 THR A N 1
ATOM 650 C CA . THR A 1 79 ? 8.901 -1.959 5.493 1.00 95.50 79 THR A CA 1
ATOM 651 C C . THR A 1 79 ? 8.314 -3.285 5.004 1.00 95.50 79 THR A C 1
ATOM 653 O O . THR A 1 79 ? 7.211 -3.656 5.391 1.00 95.50 79 THR A O 1
ATOM 656 N N . MET A 1 80 ? 9.068 -4.068 4.224 1.00 95.94 80 MET A N 1
ATOM 657 C CA . MET A 1 80 ? 8.656 -5.422 3.820 1.00 95.94 80 MET A CA 1
ATOM 658 C C . MET A 1 80 ? 8.413 -6.355 5.014 1.00 95.94 80 MET A C 1
ATOM 660 O O . MET A 1 80 ? 7.501 -7.181 4.970 1.00 95.94 80 MET A O 1
ATOM 664 N N . LYS A 1 81 ? 9.221 -6.249 6.076 1.00 97.81 81 LYS A N 1
ATOM 665 C CA . LYS A 1 81 ? 9.064 -7.041 7.300 1.00 97.81 81 LYS A CA 1
ATOM 666 C C . LYS A 1 81 ? 7.820 -6.609 8.074 1.00 97.81 81 LYS A C 1
ATOM 668 O O . LYS A 1 81 ? 7.031 -7.475 8.452 1.00 97.81 81 LYS A O 1
ATOM 673 N N . GLU A 1 82 ? 7.623 -5.308 8.265 1.00 97.69 82 GLU A N 1
ATOM 674 C CA . GLU A 1 82 ? 6.442 -4.747 8.938 1.00 97.69 82 GLU A CA 1
ATOM 675 C C . GLU A 1 82 ? 5.142 -5.143 8.228 1.00 97.69 82 GLU A C 1
ATOM 677 O O . GLU A 1 82 ? 4.192 -5.597 8.861 1.00 97.69 82 GLU A O 1
ATOM 682 N N . TRP A 1 83 ? 5.126 -5.077 6.897 1.00 98.06 83 TRP A N 1
ATOM 683 C CA . TRP A 1 83 ? 3.956 -5.396 6.076 1.00 98.06 83 TRP A CA 1
ATOM 684 C C . TRP A 1 83 ? 3.826 -6.884 5.713 1.00 98.06 83 TRP A C 1
ATOM 686 O O . TRP A 1 83 ? 2.916 -7.265 4.974 1.00 98.06 83 TRP A O 1
ATOM 696 N N . SER A 1 84 ? 4.700 -7.753 6.229 1.00 97.69 84 SER A N 1
ATOM 697 C CA . SER A 1 84 ? 4.794 -9.160 5.806 1.00 97.69 84 SER A CA 1
ATOM 698 C C . SER A 1 84 ? 3.501 -9.958 6.004 1.00 97.69 84 SER A C 1
ATOM 700 O O . SER A 1 84 ? 3.111 -10.722 5.120 1.00 97.69 84 SER A O 1
ATOM 702 N N . THR A 1 85 ? 2.801 -9.760 7.125 1.00 97.56 85 THR A N 1
ATOM 703 C CA . THR A 1 85 ? 1.507 -10.409 7.385 1.00 97.56 85 THR A CA 1
ATOM 704 C C . THR A 1 85 ? 0.465 -9.983 6.356 1.00 97.56 85 THR A C 1
ATOM 706 O O . THR A 1 85 ? -0.158 -10.847 5.745 1.00 97.56 85 THR A O 1
ATOM 709 N N . PHE A 1 86 ? 0.347 -8.677 6.087 1.00 96.62 86 PHE A N 1
ATOM 710 C CA . PHE A 1 86 ? -0.576 -8.145 5.081 1.00 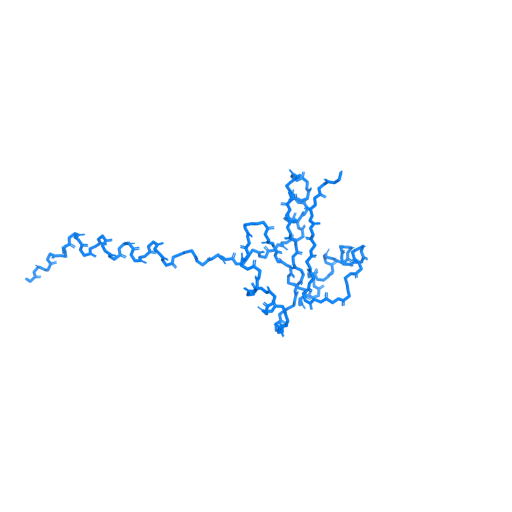96.62 86 PHE A CA 1
ATOM 711 C C . PHE A 1 86 ? -0.285 -8.728 3.693 1.00 96.62 86 PHE A C 1
ATOM 713 O O . PHE A 1 86 ? -1.195 -9.197 3.012 1.00 96.62 86 PHE A O 1
ATOM 720 N N . ILE A 1 87 ? 0.990 -8.739 3.291 1.00 97.81 87 ILE A N 1
ATOM 721 C CA . ILE A 1 87 ? 1.464 -9.285 2.011 1.00 97.81 87 ILE A CA 1
ATOM 722 C C . ILE A 1 87 ? 1.097 -10.767 1.883 1.00 97.81 87 ILE A C 1
ATOM 724 O O . ILE A 1 87 ? 0.587 -11.193 0.846 1.00 97.81 87 ILE A O 1
ATOM 728 N N . ARG A 1 88 ? 1.327 -11.552 2.943 1.00 97.94 88 ARG A N 1
ATOM 729 C CA . ARG A 1 88 ? 1.051 -12.993 2.967 1.00 97.94 88 ARG A CA 1
ATOM 730 C C . ARG A 1 88 ? -0.445 -13.295 2.916 1.00 97.94 88 ARG A C 1
ATOM 732 O O . ARG A 1 88 ? -0.860 -14.123 2.111 1.00 97.94 88 ARG A O 1
ATOM 739 N N . GLU A 1 89 ? -1.243 -12.641 3.754 1.00 96.38 89 GLU A N 1
ATOM 740 C CA . GLU A 1 89 ? -2.693 -12.869 3.842 1.00 96.38 89 GLU A CA 1
ATOM 741 C C . GLU A 1 89 ? -3.410 -12.491 2.543 1.00 96.38 89 GLU A C 1
ATOM 743 O O . GLU A 1 89 ? -4.278 -13.227 2.078 1.00 96.38 89 GLU A O 1
ATOM 748 N N . ASN A 1 90 ? -2.981 -11.397 1.908 1.00 96.38 90 ASN A N 1
ATOM 749 C CA . ASN A 1 90 ? -3.534 -10.932 0.637 1.00 96.38 90 ASN A CA 1
ATOM 750 C C . ASN A 1 90 ? -2.857 -11.562 -0.593 1.00 96.38 90 ASN A C 1
ATOM 752 O O . ASN A 1 90 ? -3.176 -11.186 -1.719 1.00 96.38 90 ASN A O 1
ATOM 756 N N . LYS A 1 91 ? -1.932 -12.517 -0.400 1.00 97.06 91 LYS A N 1
ATOM 757 C CA . LYS A 1 91 ? -1.208 -13.233 -1.469 1.00 97.06 91 LYS A CA 1
ATOM 758 C C . LYS A 1 91 ? -0.591 -12.289 -2.510 1.00 97.06 91 LYS A C 1
ATOM 760 O O . LYS A 1 91 ? -0.688 -12.517 -3.715 1.00 97.06 91 LYS A O 1
ATOM 765 N N . VAL A 1 92 ? 0.042 -11.216 -2.045 1.00 96.94 92 VAL A N 1
ATOM 766 C CA . VAL A 1 92 ? 0.664 -10.215 -2.919 1.00 96.94 92 VAL A CA 1
ATOM 767 C C . VAL A 1 92 ? 1.912 -10.819 -3.565 1.00 96.94 92 VAL A C 1
ATOM 769 O O . VAL A 1 92 ? 2.918 -11.037 -2.893 1.00 96.94 92 VAL A O 1
ATOM 772 N N . LEU A 1 93 ? 1.856 -11.066 -4.876 1.00 95.81 93 LEU A N 1
ATOM 773 C CA . LEU A 1 93 ? 2.989 -11.584 -5.658 1.00 95.81 93 LEU A CA 1
ATOM 774 C C . LEU A 1 93 ? 3.713 -10.493 -6.459 1.00 95.81 93 LEU A C 1
ATOM 776 O O . LEU A 1 93 ? 4.920 -10.584 -6.680 1.00 95.81 93 LEU A O 1
ATOM 780 N N . HIS A 1 94 ? 2.989 -9.448 -6.871 1.00 96.38 94 HIS A N 1
ATOM 781 C CA . HIS A 1 94 ? 3.488 -8.398 -7.760 1.00 96.38 94 HIS A CA 1
ATOM 782 C C . HIS A 1 94 ? 3.071 -7.000 -7.286 1.00 96.38 94 HIS A C 1
ATOM 784 O O . HIS A 1 94 ? 2.156 -6.842 -6.477 1.00 96.38 94 HIS A O 1
ATOM 790 N N . VAL A 1 95 ? 3.756 -5.978 -7.795 1.00 97.00 95 VAL A N 1
ATOM 791 C CA . VAL A 1 95 ? 3.405 -4.562 -7.626 1.00 97.00 95 VAL A CA 1
ATOM 792 C C . VAL A 1 95 ? 3.351 -3.895 -9.012 1.00 97.00 95 VAL A C 1
ATOM 794 O O . VAL A 1 95 ? 4.097 -4.340 -9.885 1.00 97.00 95 VAL A O 1
ATOM 797 N N . PRO A 1 96 ? 2.533 -2.846 -9.222 1.00 96.62 96 PRO A N 1
ATOM 798 C CA . PRO A 1 96 ? 1.609 -2.258 -8.252 1.00 96.62 96 PRO A CA 1
ATOM 799 C C . PRO A 1 96 ? 0.430 -3.192 -7.941 1.00 96.62 96 PRO A C 1
ATOM 801 O O . PRO A 1 96 ? -0.058 -3.898 -8.816 1.00 96.62 96 PRO A O 1
ATOM 804 N N . SER A 1 97 ? -0.023 -3.201 -6.687 1.00 96.94 97 SER A N 1
ATOM 805 C CA . SER A 1 97 ? -1.230 -3.930 -6.263 1.00 96.94 97 SER A CA 1
ATOM 806 C C . SER A 1 97 ? -2.094 -3.033 -5.388 1.00 96.94 97 SER A C 1
ATOM 808 O O . SER A 1 97 ? -1.581 -2.417 -4.456 1.00 96.94 97 SER A O 1
ATOM 810 N N . MET A 1 98 ? -3.395 -2.963 -5.671 1.00 95.00 98 MET A N 1
ATOM 811 C CA . MET A 1 98 ? -4.344 -2.107 -4.957 1.00 95.00 98 MET A CA 1
ATOM 812 C C . MET A 1 98 ? -5.355 -2.943 -4.178 1.00 95.00 98 MET A C 1
ATOM 814 O O . MET A 1 98 ? -5.978 -3.848 -4.726 1.00 95.00 98 MET A O 1
ATOM 818 N N . PHE A 1 99 ? -5.550 -2.594 -2.910 1.00 95.88 99 PHE A N 1
ATOM 819 C CA . PHE A 1 99 ? -6.459 -3.276 -1.997 1.00 95.88 99 PHE A CA 1
ATOM 820 C C . PHE A 1 99 ? -7.470 -2.290 -1.436 1.00 95.88 99 PHE A C 1
ATOM 822 O O . PHE A 1 99 ? -7.095 -1.225 -0.943 1.00 95.88 99 PHE A O 1
ATOM 829 N N . LYS A 1 100 ? -8.751 -2.658 -1.484 1.00 94.44 100 LYS A N 1
ATOM 830 C CA . LYS A 1 100 ? -9.805 -1.959 -0.753 1.00 94.44 100 LYS A CA 1
ATOM 831 C C . LYS A 1 100 ? -9.798 -2.444 0.692 1.00 94.44 100 LYS A C 1
ATOM 833 O O . LYS A 1 100 ? -9.936 -3.638 0.938 1.00 94.44 100 LYS A O 1
ATOM 838 N N . ILE A 1 101 ? -9.671 -1.518 1.629 1.00 94.44 101 ILE A N 1
ATOM 839 C CA . ILE A 1 101 ? -9.779 -1.775 3.059 1.00 94.44 101 ILE A CA 1
ATOM 840 C C . ILE A 1 101 ? -11.136 -1.262 3.519 1.00 94.44 101 ILE A C 1
ATOM 842 O O . ILE A 1 101 ? -11.472 -0.099 3.310 1.00 94.44 101 ILE A O 1
ATOM 846 N N . MET A 1 102 ? -11.920 -2.148 4.116 1.00 87.00 102 MET A N 1
ATOM 847 C CA . MET A 1 102 ? -13.171 -1.831 4.792 1.00 87.00 102 MET A CA 1
ATOM 848 C C . MET A 1 102 ? -13.338 -2.803 5.959 1.00 87.00 102 MET A C 1
ATOM 850 O O . MET A 1 102 ? -12.905 -3.952 5.855 1.00 87.00 102 MET A O 1
ATOM 854 N N . ILE A 1 103 ? -13.911 -2.340 7.070 1.00 78.06 103 ILE A N 1
ATOM 855 C CA . ILE A 1 103 ? -14.313 -3.245 8.151 1.00 78.06 103 ILE A CA 1
ATOM 856 C C . ILE A 1 103 ? -15.537 -4.023 7.651 1.00 78.06 103 ILE A C 1
ATOM 858 O O . ILE A 1 103 ? -16.490 -3.409 7.168 1.00 78.06 103 ILE A O 1
ATOM 862 N N . CYS A 1 104 ? -15.460 -5.354 7.709 1.00 59.00 104 CYS A N 1
ATOM 863 C CA . CYS A 1 104 ? -16.590 -6.256 7.488 1.00 59.00 104 CYS A CA 1
ATOM 864 C C . CYS A 1 104 ? -17.402 -6.414 8.772 1.00 59.00 104 CYS A C 1
ATOM 866 O O . CYS A 1 104 ? -16.762 -6.519 9.844 1.00 59.00 104 CYS A O 1
#

Foldseek 3Di:
DDDDDDVVNVVVVVVVVVVPPPPPDAAAAALVNVVVVLVVQDKAKEWEAEPPDPVQVVVVVVCVDDPRYHYYYCHDPVSCVSCVVVCVVVVPPDPRDMDIRGDD

Sequence (104 aa):
MNKKISFSLLILLLSLLVGFTFIPHKKELSFNEYQEKKHSGETFYVVLKKKNCSDCQDFEKLLQAPKQVYYVELTNKETMKEWSTFIRENKVLHVPSMFKIMIC